Protein AF-A0A3M0Y2C7-F1 (afdb_monomer)

Nearest PDB structures (foldseek):
  8sxq-assembly2_B  TM=8.732E-01  e=2.984E-01  Legionella pneumophila
  6ur7-assembly1_B  TM=5.551E-01  e=2.374E-01  Oxalobacter formigenes
  7mqz-assembly1_A  TM=6.707E-01  e=1.050E+00  Homo sapiens
  5b26-assembly1_B  TM=4.901E-01  e=1.660E+00  Mus musculus

Structure (mmCIF, N/CA/C/O backbone):
data_AF-A0A3M0Y2C7-F1
#
_entry.id   AF-A0A3M0Y2C7-F1
#
loop_
_atom_site.group_PDB
_atom_site.id
_atom_site.ty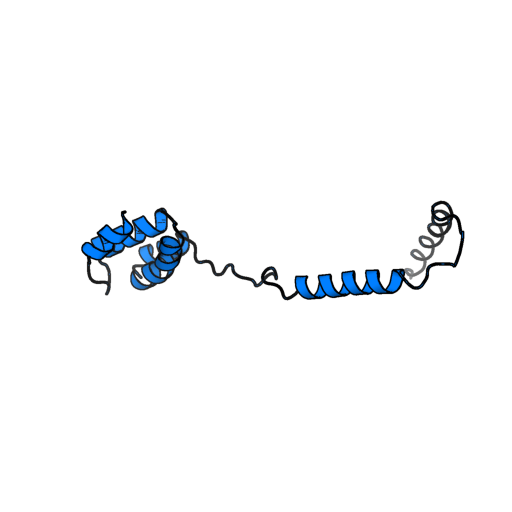pe_symbol
_atom_site.label_atom_id
_atom_site.label_alt_id
_atom_site.label_comp_id
_atom_site.label_asym_id
_atom_site.label_entity_id
_atom_site.label_seq_id
_atom_site.pdbx_PDB_ins_code
_atom_site.Cartn_x
_atom_site.Cartn_y
_atom_site.Cartn_z
_atom_site.occupancy
_atom_site.B_iso_or_equiv
_atom_site.auth_seq_id
_atom_site.auth_comp_id
_atom_site.auth_asym_id
_atom_site.auth_atom_id
_atom_site.pdbx_PDB_model_num
ATOM 1 N N . MET A 1 1 ? 40.336 -23.062 54.984 1.00 43.22 1 MET A N 1
ATOM 2 C CA . MET A 1 1 ? 39.814 -22.195 53.908 1.00 43.22 1 MET A CA 1
ATOM 3 C C . MET A 1 1 ? 38.294 -22.396 53.829 1.00 43.22 1 MET A C 1
ATOM 5 O O . MET A 1 1 ? 37.863 -23.411 53.316 1.00 43.22 1 MET A O 1
ATOM 9 N N . THR A 1 2 ? 37.470 -21.750 54.664 1.00 53.34 2 THR A N 1
ATOM 10 C CA . THR A 1 2 ? 36.881 -20.394 54.513 1.00 53.34 2 THR A CA 1
ATOM 11 C C . THR A 1 2 ? 35.978 -20.230 53.284 1.00 53.34 2 THR A C 1
ATOM 13 O O . THR A 1 2 ? 36.500 -19.807 52.266 1.00 53.34 2 THR A O 1
ATOM 16 N N . LEU A 1 3 ? 34.656 -20.489 53.399 1.00 51.19 3 LEU A N 1
ATOM 17 C CA . LEU A 1 3 ? 33.583 -19.551 52.971 1.00 51.19 3 LEU A CA 1
ATOM 18 C C . LEU A 1 3 ? 32.120 -20.055 53.185 1.00 51.19 3 LEU A C 1
ATOM 20 O O . LEU A 1 3 ? 31.335 -20.039 52.249 1.00 51.19 3 LEU A O 1
ATOM 24 N N . HIS A 1 4 ? 31.680 -20.508 54.370 1.00 55.53 4 HIS A N 1
ATOM 25 C CA . HIS A 1 4 ? 30.263 -20.948 54.538 1.00 55.53 4 HIS A CA 1
ATOM 26 C C . HIS A 1 4 ? 29.527 -20.417 55.780 1.00 55.53 4 HIS A C 1
ATOM 28 O O . HIS A 1 4 ? 28.487 -20.937 56.166 1.00 55.53 4 HIS A O 1
ATOM 34 N N . ARG A 1 5 ? 30.034 -19.365 56.436 1.00 56.03 5 ARG A N 1
ATOM 35 C CA . ARG A 1 5 ? 29.503 -18.910 57.740 1.00 56.03 5 ARG A CA 1
ATOM 36 C C . ARG A 1 5 ? 28.993 -17.466 57.801 1.00 56.03 5 ARG A C 1
ATOM 38 O O . ARG A 1 5 ? 28.976 -16.885 58.878 1.00 56.03 5 ARG A O 1
ATOM 45 N N . ARG A 1 6 ? 28.568 -16.860 56.684 1.00 55.91 6 ARG A N 1
ATOM 46 C CA . ARG A 1 6 ? 28.144 -15.439 56.687 1.00 55.91 6 ARG A CA 1
ATOM 47 C C . ARG A 1 6 ? 26.727 -15.116 56.202 1.00 55.91 6 ARG A C 1
ATOM 49 O O . ARG A 1 6 ? 26.340 -13.964 56.307 1.00 55.91 6 ARG A O 1
ATOM 56 N N . ILE A 1 7 ? 25.920 -16.084 55.763 1.00 51.84 7 ILE A N 1
ATOM 57 C CA . ILE A 1 7 ? 24.571 -15.788 55.222 1.00 51.84 7 ILE A CA 1
ATOM 58 C C . ILE A 1 7 ? 23.438 -16.092 56.228 1.00 51.84 7 ILE A C 1
ATOM 60 O O . ILE A 1 7 ? 22.328 -15.593 56.095 1.00 51.84 7 ILE A O 1
ATOM 64 N N . PHE A 1 8 ? 23.714 -16.828 57.309 1.00 51.66 8 PHE A N 1
ATOM 65 C CA . PHE A 1 8 ? 22.666 -17.382 58.181 1.00 51.66 8 PHE A CA 1
ATOM 66 C C . PHE A 1 8 ? 22.124 -16.440 59.280 1.00 51.66 8 PHE A C 1
ATOM 68 O O . PHE A 1 8 ? 21.289 -16.852 60.079 1.00 51.66 8 PHE A O 1
ATOM 75 N N . LEU A 1 9 ? 22.571 -15.181 59.356 1.00 51.78 9 LEU A N 1
ATOM 76 C CA . LEU A 1 9 ? 22.142 -14.245 60.412 1.00 51.78 9 LEU A CA 1
ATOM 77 C C . LEU A 1 9 ? 21.148 -13.172 59.943 1.00 51.78 9 LEU A C 1
ATOM 79 O O . LEU A 1 9 ? 20.642 -12.425 60.775 1.00 51.78 9 LEU A O 1
ATOM 83 N N . PHE A 1 10 ? 20.815 -13.104 58.650 1.00 47.78 10 PHE A N 1
ATOM 84 C CA . PHE A 1 10 ? 19.935 -12.045 58.138 1.00 47.78 10 PHE A CA 1
ATOM 85 C C . PHE A 1 10 ? 18.431 -12.372 58.230 1.00 47.78 10 PHE A C 1
ATOM 87 O O . PHE A 1 10 ? 17.600 -11.473 58.290 1.00 47.78 10 PHE A O 1
ATOM 94 N N . THR A 1 11 ? 18.045 -13.646 58.326 1.00 53.12 11 THR A N 1
ATOM 95 C CA . THR A 1 11 ? 16.626 -14.052 58.223 1.00 53.12 11 THR A CA 1
ATOM 96 C C . THR A 1 11 ? 15.859 -14.030 59.552 1.00 53.12 11 THR A C 1
ATOM 98 O O . THR A 1 11 ? 14.682 -14.376 59.583 1.00 53.12 11 THR A O 1
ATOM 101 N N . ARG A 1 12 ? 16.482 -13.646 60.677 1.00 52.09 12 ARG A N 1
ATOM 102 C CA . ARG A 1 12 ? 15.848 -13.764 62.009 1.00 52.09 12 ARG A CA 1
ATOM 103 C C . ARG A 1 12 ? 15.231 -12.481 62.573 1.00 52.09 12 ARG A C 1
ATOM 105 O O . ARG A 1 12 ? 14.546 -12.566 63.586 1.00 52.09 12 ARG A O 1
ATOM 112 N N . SER A 1 13 ? 15.410 -11.327 61.924 1.00 50.16 13 SER A N 1
ATOM 113 C CA . SER A 1 13 ?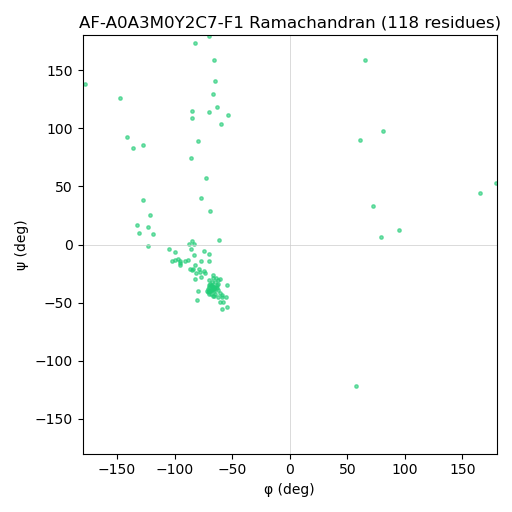 14.809 -10.059 62.386 1.00 50.16 13 SER A CA 1
ATOM 114 C C . SER A 1 13 ? 13.475 -9.706 61.725 1.00 50.16 13 SER A C 1
ATOM 116 O O . SER A 1 13 ? 12.754 -8.859 62.241 1.00 50.16 13 SER A O 1
ATOM 118 N N . PHE A 1 14 ? 13.095 -10.353 60.618 1.00 48.75 14 PHE A N 1
ATOM 119 C CA . PHE A 1 14 ? 11.893 -9.953 59.871 1.00 48.75 14 PHE A CA 1
ATOM 120 C C . PHE A 1 14 ? 10.574 -10.446 60.503 1.00 48.75 14 PHE A C 1
ATOM 122 O O . PHE A 1 14 ? 9.522 -9.847 60.291 1.00 48.75 14 PHE A O 1
ATOM 129 N N . SER A 1 15 ? 10.616 -11.486 61.346 1.00 53.03 15 SER A N 1
ATOM 130 C CA . SER A 1 15 ? 9.410 -12.061 61.970 1.00 53.03 15 SER A CA 1
ATOM 131 C C . SER A 1 15 ? 8.746 -11.181 63.033 1.00 53.03 15 SER A C 1
ATOM 133 O O . SER A 1 15 ? 7.604 -11.449 63.395 1.00 53.03 15 SER A O 1
ATOM 135 N N . PHE A 1 16 ? 9.406 -10.135 63.539 1.00 51.34 16 PHE A N 1
ATOM 136 C CA . PHE A 1 16 ? 8.831 -9.305 64.606 1.00 51.34 16 PHE A CA 1
ATOM 137 C C . PHE A 1 16 ? 7.901 -8.192 64.105 1.00 51.34 16 PHE A C 1
ATOM 139 O O . PHE A 1 16 ? 7.037 -7.749 64.857 1.00 51.34 16 PHE A O 1
ATOM 146 N N . PHE A 1 17 ? 8.005 -7.766 62.843 1.00 49.50 17 PHE A N 1
ATOM 147 C CA . PHE A 1 17 ? 7.189 -6.654 62.333 1.00 49.50 17 PHE A CA 1
ATOM 148 C C . PHE A 1 17 ? 5.788 -7.094 61.868 1.00 49.50 17 PHE A C 1
ATOM 150 O O . PHE A 1 17 ? 4.852 -6.300 61.826 1.00 49.50 17 PHE A O 1
ATOM 157 N N . PHE A 1 18 ? 5.612 -8.382 61.562 1.00 48.91 18 PHE A N 1
ATOM 158 C CA . PHE A 1 18 ? 4.382 -8.906 60.957 1.00 48.91 18 PHE A CA 1
ATOM 159 C C . PHE A 1 18 ? 3.214 -9.077 61.951 1.00 48.91 18 PHE A C 1
ATOM 161 O O . PHE A 1 18 ? 2.064 -9.224 61.541 1.00 48.91 18 PHE A O 1
ATOM 168 N N . ALA A 1 19 ? 3.482 -9.019 63.259 1.00 54.12 19 ALA A N 1
ATOM 169 C CA . ALA A 1 19 ? 2.483 -9.221 64.311 1.00 54.12 19 ALA A CA 1
ATOM 170 C C . ALA A 1 19 ? 1.642 -7.969 64.649 1.00 54.12 19 ALA A C 1
ATOM 172 O O . ALA A 1 19 ? 0.661 -8.083 65.379 1.00 54.12 19 ALA A O 1
ATOM 173 N N . ALA A 1 20 ? 1.990 -6.785 64.129 1.00 55.06 20 ALA A N 1
ATOM 174 C CA . ALA A 1 20 ? 1.327 -5.522 64.485 1.00 55.06 20 ALA A CA 1
ATOM 175 C C . ALA A 1 20 ? 0.206 -5.088 63.519 1.00 55.06 20 ALA A C 1
ATOM 177 O O . ALA A 1 20 ? -0.605 -4.237 63.877 1.00 55.06 20 ALA A O 1
ATOM 178 N N . LEU A 1 21 ? 0.132 -5.662 62.310 1.00 55.75 21 LEU A N 1
ATOM 179 C CA . LEU A 1 21 ? -0.828 -5.234 61.278 1.00 55.75 21 LEU A CA 1
ATOM 180 C C . LEU A 1 21 ? -2.105 -6.090 61.222 1.00 55.75 21 LEU A C 1
ATOM 182 O O . LEU A 1 21 ? -3.086 -5.703 60.594 1.00 55.75 21 LEU A O 1
ATOM 186 N N . PHE A 1 22 ? -2.125 -7.241 61.896 1.00 56.38 22 PHE A N 1
ATOM 187 C CA . PHE A 1 22 ? -3.247 -8.178 61.833 1.00 56.38 22 PHE A CA 1
ATOM 188 C C . PHE A 1 22 ? -3.735 -8.548 63.237 1.00 56.38 22 PHE A C 1
ATOM 190 O O . PHE A 1 22 ? -3.323 -9.573 63.783 1.00 56.38 22 PHE A O 1
ATOM 197 N N . PRO A 1 23 ? -4.627 -7.742 63.845 1.00 45.12 23 PRO A N 1
ATOM 198 C CA . PRO A 1 23 ? -5.287 -8.142 65.075 1.00 45.12 23 PRO A CA 1
ATOM 199 C C . PRO A 1 23 ? -6.143 -9.381 64.794 1.00 45.12 23 PRO A C 1
ATOM 201 O O . PRO A 1 23 ? -7.081 -9.368 63.996 1.00 45.12 23 PRO A O 1
ATOM 204 N N . SER A 1 24 ? -5.807 -10.475 65.468 1.00 66.31 24 SER A N 1
ATOM 205 C CA . SER A 1 24 ? -6.560 -11.720 65.453 1.00 66.31 24 SER A CA 1
ATOM 206 C C . SER A 1 24 ? -7.982 -11.486 65.967 1.00 66.31 24 SER A C 1
ATOM 208 O O . SER A 1 24 ? -8.160 -11.412 67.181 1.00 66.31 24 SER A O 1
ATOM 210 N N . ARG A 1 25 ? -9.011 -11.429 65.107 1.00 48.91 25 ARG A N 1
ATOM 211 C CA . ARG A 1 25 ? -10.393 -11.726 65.532 1.00 48.91 25 ARG A CA 1
ATOM 212 C C . ARG A 1 25 ? -11.259 -12.377 64.449 1.00 48.91 25 ARG A C 1
ATOM 214 O O . ARG A 1 25 ? -11.523 -11.827 63.388 1.00 48.91 25 ARG A O 1
ATOM 221 N N . SER A 1 26 ? -11.814 -13.512 64.875 1.00 48.56 26 SER A N 1
ATOM 222 C CA . SER A 1 26 ? -13.054 -14.176 64.458 1.00 48.5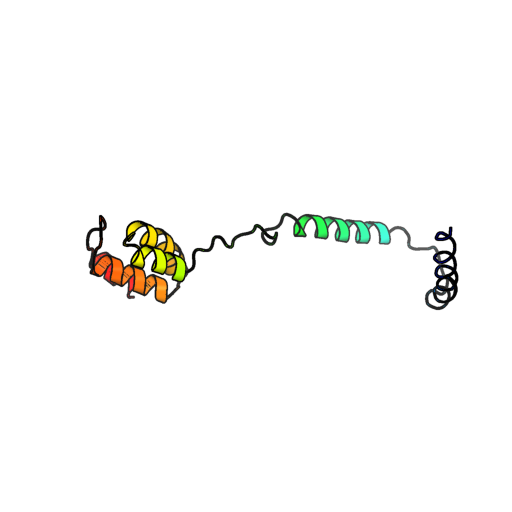6 26 SER A CA 1
ATOM 223 C C . SER A 1 26 ? -13.055 -15.037 63.184 1.00 48.56 26 SER A C 1
ATOM 225 O O . SER A 1 26 ? -13.266 -14.603 62.058 1.00 48.56 26 SER A O 1
ATOM 227 N N . ALA A 1 27 ? -12.921 -16.339 63.439 1.00 53.22 27 ALA A N 1
ATOM 228 C CA . ALA A 1 27 ? -13.073 -17.471 62.536 1.00 53.22 27 ALA A CA 1
ATOM 229 C C . ALA A 1 27 ? -14.542 -17.769 62.154 1.00 53.22 27 ALA A C 1
ATOM 231 O O . ALA A 1 27 ? -15.040 -18.869 62.379 1.00 53.22 27 ALA A O 1
ATOM 232 N N . ARG A 1 28 ? -15.266 -16.805 61.576 1.00 55.56 28 ARG A N 1
ATOM 233 C CA . ARG A 1 28 ? -16.609 -17.041 61.009 1.00 55.56 28 ARG A CA 1
ATOM 234 C C . ARG A 1 28 ? -16.737 -16.348 59.656 1.00 55.56 28 ARG A C 1
ATOM 236 O O . ARG A 1 28 ? -17.224 -15.233 59.563 1.00 55.56 28 ARG A O 1
ATOM 243 N N . GLY A 1 29 ? -16.245 -17.005 58.609 1.00 51.66 29 GLY A N 1
ATOM 244 C CA . GLY A 1 29 ? -16.326 -16.485 57.240 1.00 51.66 29 GLY A CA 1
ATOM 245 C C . GLY A 1 29 ? -15.398 -17.201 56.264 1.00 51.66 29 GLY A C 1
ATOM 246 O O . GLY A 1 29 ? -14.674 -16.553 55.515 1.00 51.66 29 GLY A O 1
ATOM 247 N N . PHE A 1 30 ? -15.346 -18.535 56.315 1.00 52.44 30 PHE A N 1
ATOM 248 C CA . PHE A 1 30 ? -14.445 -19.327 55.467 1.00 52.44 30 PHE A CA 1
ATOM 249 C C . PHE A 1 30 ? -15.047 -19.713 54.104 1.00 52.44 30 PHE A C 1
ATOM 251 O O . PHE A 1 30 ? -14.306 -20.086 53.203 1.00 52.44 30 PHE A O 1
ATOM 258 N N . ALA A 1 31 ? -16.361 -19.567 53.902 1.00 51.66 31 ALA A N 1
ATOM 259 C CA . ALA A 1 31 ? -17.016 -20.013 52.667 1.00 51.66 31 ALA A CA 1
ATOM 260 C C . ALA A 1 31 ? -16.899 -19.025 51.486 1.00 51.66 31 ALA A C 1
ATOM 262 O O . ALA A 1 31 ? -16.952 -19.439 50.335 1.00 51.66 31 ALA A O 1
ATOM 263 N N . LEU A 1 32 ? -16.696 -17.726 51.741 1.00 51.41 32 LEU A N 1
ATOM 264 C CA . LEU A 1 32 ? -16.651 -16.694 50.687 1.00 51.41 32 LEU A CA 1
ATOM 265 C C . LEU A 1 32 ? -15.241 -16.432 50.127 1.00 51.41 32 LEU A C 1
ATOM 267 O O . LEU A 1 32 ? -15.100 -15.825 49.071 1.00 51.41 32 LEU A O 1
ATOM 271 N N . ARG A 1 33 ? -14.182 -16.900 50.801 1.00 53.31 33 ARG A N 1
ATOM 272 C CA . ARG A 1 33 ? -12.785 -16.625 50.409 1.00 53.31 33 ARG A CA 1
ATOM 273 C C . ARG A 1 33 ? -12.258 -17.548 49.305 1.00 53.31 33 ARG A C 1
ATOM 275 O O . ARG A 1 33 ? -11.424 -17.120 48.515 1.00 53.31 33 ARG A O 1
ATOM 282 N N . GLY A 1 34 ? -12.760 -18.782 49.219 1.00 49.66 34 GLY A N 1
ATOM 283 C CA . GLY A 1 34 ? -12.334 -19.747 48.196 1.00 49.66 34 GLY A CA 1
ATOM 284 C C . GLY A 1 34 ? -12.806 -19.381 46.786 1.00 49.66 34 GLY A C 1
ATOM 285 O O . GLY A 1 34 ? -12.057 -19.531 45.826 1.00 49.66 34 GLY A O 1
ATOM 286 N N . VAL A 1 35 ? -14.015 -18.824 46.670 1.00 54.72 35 VAL A N 1
ATOM 287 C CA . VAL A 1 35 ? -14.600 -18.423 45.380 1.00 54.72 35 VAL A CA 1
ATOM 288 C C . VAL A 1 35 ? -13.836 -17.240 44.776 1.00 54.72 35 VAL A C 1
ATOM 290 O O . VAL A 1 35 ? -13.498 -17.269 43.598 1.00 54.72 35 VAL A O 1
ATOM 293 N N . PHE A 1 36 ? -13.466 -16.243 45.589 1.00 51.16 36 PHE A N 1
ATOM 294 C CA . PHE A 1 36 ? -12.672 -15.097 45.128 1.00 51.16 36 PHE A CA 1
ATOM 295 C C . PHE A 1 36 ? -11.251 -15.485 44.685 1.00 51.16 36 PHE A C 1
ATOM 297 O O . PHE A 1 36 ? -10.757 -14.943 43.700 1.00 51.16 36 PHE A O 1
ATOM 304 N N . ALA A 1 37 ? -10.607 -16.449 45.351 1.00 55.59 37 ALA A N 1
ATOM 305 C CA . ALA A 1 37 ? -9.289 -16.942 44.941 1.00 55.59 37 ALA A CA 1
ATOM 306 C C . ALA A 1 37 ? -9.333 -17.704 43.598 1.00 55.59 37 ALA A C 1
ATOM 308 O O . ALA A 1 37 ? -8.423 -17.566 42.781 1.00 55.59 37 ALA A O 1
ATOM 309 N N . LEU A 1 38 ? -10.412 -18.453 43.339 1.00 53.97 38 LEU A N 1
ATOM 310 C CA . LEU A 1 38 ? -10.626 -19.174 42.077 1.00 53.97 38 LEU A CA 1
ATOM 311 C C . LEU A 1 38 ? -10.929 -18.241 40.894 1.00 53.97 38 LEU A C 1
ATOM 313 O O . LEU A 1 38 ? -10.418 -18.468 39.799 1.00 53.97 38 LEU A O 1
ATOM 317 N N . VAL A 1 39 ? -11.697 -17.167 41.109 1.00 54.75 39 VAL A N 1
ATOM 318 C CA . VAL A 1 39 ? -11.991 -16.171 40.058 1.00 54.75 39 VAL A CA 1
ATOM 319 C C . VAL A 1 39 ? -10.726 -15.410 39.640 1.00 54.75 39 VAL A C 1
ATOM 321 O O . VAL A 1 39 ? -1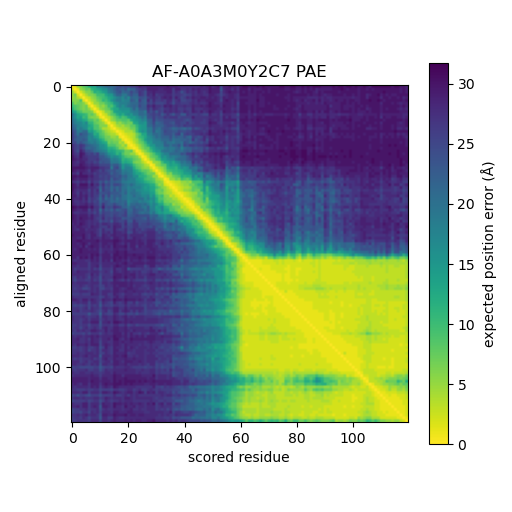0.512 -15.181 38.451 1.00 54.75 39 VAL A O 1
ATOM 324 N N . ILE A 1 40 ? -9.840 -15.085 40.589 1.00 57.50 40 ILE A N 1
ATOM 325 C CA . ILE A 1 40 ? -8.560 -14.422 40.288 1.00 57.50 40 ILE A CA 1
ATOM 326 C C . ILE A 1 40 ? -7.611 -15.374 39.538 1.00 57.50 40 ILE A C 1
ATOM 328 O O . ILE A 1 40 ? -6.978 -14.961 38.571 1.00 57.50 40 ILE A O 1
ATOM 332 N N . ALA A 1 41 ? -7.552 -16.658 39.909 1.00 53.16 41 ALA A N 1
ATOM 333 C CA . ALA A 1 41 ? -6.718 -17.641 39.209 1.00 53.16 41 ALA A CA 1
ATOM 334 C C . ALA A 1 41 ? -7.188 -17.912 37.763 1.00 53.16 41 ALA A C 1
ATOM 336 O O . ALA A 1 41 ? -6.359 -18.045 36.861 1.00 53.16 41 ALA A O 1
ATOM 337 N N . ALA A 1 42 ? -8.503 -17.934 37.514 1.00 52.22 42 ALA A N 1
ATOM 338 C CA . ALA A 1 42 ? -9.060 -18.104 36.169 1.00 52.22 42 ALA A CA 1
ATOM 339 C C . ALA A 1 42 ? -8.839 -16.871 35.269 1.00 52.22 42 ALA A C 1
ATOM 341 O O . ALA A 1 42 ? -8.570 -17.023 34.078 1.00 52.22 42 ALA A O 1
ATOM 342 N N . ALA A 1 43 ? -8.872 -15.655 35.830 1.00 52.81 43 ALA A N 1
ATOM 343 C CA . ALA A 1 43 ? -8.584 -14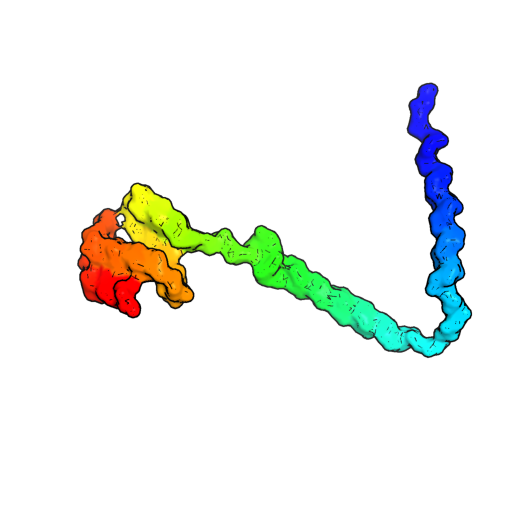.424 35.088 1.00 52.81 43 ALA A CA 1
ATOM 344 C C . ALA A 1 43 ? -7.115 -14.332 34.619 1.00 52.81 43 ALA A C 1
ATOM 346 O O . ALA A 1 43 ? -6.838 -13.754 33.569 1.00 52.81 43 ALA A O 1
ATOM 347 N N . PHE A 1 44 ? -6.175 -14.950 35.342 1.00 50.56 44 PHE A N 1
ATOM 348 C CA . PHE A 1 44 ? -4.758 -14.970 34.959 1.00 50.56 44 PHE A CA 1
ATOM 349 C C . PHE A 1 44 ? -4.430 -15.964 33.830 1.00 50.56 44 PHE A C 1
ATOM 351 O O . PHE A 1 44 ? -3.515 -15.707 33.048 1.00 50.56 44 PHE A O 1
ATOM 358 N N . LEU A 1 45 ? -5.189 -17.056 33.675 1.00 51.19 45 LEU A N 1
ATOM 359 C CA . LEU A 1 45 ? -4.983 -18.022 32.581 1.00 51.19 45 LEU A CA 1
ATOM 360 C C . LEU A 1 45 ? -5.463 -17.510 31.213 1.00 51.19 45 LEU A C 1
ATOM 362 O O . LEU A 1 45 ? -4.943 -17.939 30.186 1.00 51.19 45 LEU A O 1
ATOM 366 N N . VAL A 1 46 ? -6.387 -16.547 31.184 1.00 53.44 46 VAL A N 1
ATOM 367 C CA . VAL A 1 46 ? -6.810 -15.875 29.941 1.00 53.44 46 VAL A CA 1
ATOM 368 C C . VAL A 1 46 ? -5.787 -14.818 29.492 1.00 53.44 46 VAL A C 1
ATOM 370 O O . VAL A 1 46 ? -5.674 -14.528 28.304 1.00 53.44 46 VAL A O 1
ATOM 373 N N . ALA A 1 47 ? -4.976 -14.283 30.410 1.00 53.38 47 ALA A N 1
ATOM 374 C CA . ALA A 1 47 ? -4.021 -13.213 30.114 1.00 53.38 47 ALA A CA 1
ATOM 375 C C . ALA A 1 47 ? -2.686 -13.690 29.503 1.00 53.38 47 ALA A C 1
ATOM 377 O O . ALA A 1 47 ? -1.982 -12.881 28.906 1.00 53.38 47 ALA A O 1
ATOM 378 N N . PHE A 1 48 ? -2.330 -14.978 29.607 1.00 52.09 48 PHE A N 1
ATOM 379 C CA . PHE A 1 48 ? -1.052 -15.503 29.084 1.00 52.09 48 PHE A CA 1
ATOM 380 C C . PHE A 1 48 ? -1.172 -16.215 27.720 1.00 52.09 48 PHE A C 1
ATOM 382 O O . PHE A 1 48 ? -0.170 -16.434 27.047 1.00 52.09 48 PHE A O 1
ATOM 389 N N . ALA A 1 49 ? -2.397 -16.530 27.284 1.00 52.94 49 ALA A N 1
ATOM 390 C CA . ALA A 1 49 ? -2.704 -17.091 25.960 1.00 52.94 49 ALA A CA 1
ATOM 391 C C . ALA A 1 49 ? -3.713 -16.230 25.170 1.00 52.94 49 ALA A C 1
ATOM 393 O O . ALA A 1 49 ? -4.307 -16.686 24.195 1.00 52.94 49 ALA A O 1
ATOM 394 N N . GLY A 1 50 ? -3.934 -14.988 25.612 1.00 53.75 50 GLY A N 1
ATOM 395 C CA . GLY A 1 50 ? -4.701 -13.985 24.881 1.00 53.75 50 GLY A CA 1
ATOM 396 C C . GLY A 1 50 ? -3.860 -13.279 23.804 1.00 53.75 50 GLY A C 1
ATOM 397 O O . GLY A 1 50 ? -2.641 -13.455 23.757 1.00 53.75 50 GLY A O 1
ATOM 398 N N . PRO A 1 51 ? -4.478 -12.428 22.964 1.00 56.97 51 PRO A N 1
ATOM 399 C CA . PRO A 1 51 ? -3.858 -11.706 21.840 1.00 56.97 51 PRO A CA 1
ATOM 400 C C . PRO A 1 51 ? -2.866 -10.601 22.268 1.00 56.97 51 PRO A C 1
ATOM 402 O O . PRO A 1 51 ? -2.699 -9.617 21.558 1.00 56.97 51 PRO A O 1
ATOM 405 N N . PHE A 1 52 ? -2.223 -10.762 23.427 1.00 59.00 52 PHE A N 1
ATOM 406 C CA . PHE A 1 52 ? -1.259 -9.841 24.032 1.00 59.00 52 PHE A CA 1
ATOM 407 C C . PHE A 1 52 ? 0.035 -10.542 24.494 1.00 59.00 52 PHE A C 1
ATOM 409 O O . PHE A 1 52 ? 0.841 -9.943 25.205 1.00 59.00 52 PHE A O 1
ATOM 416 N N . GLY A 1 53 ? 0.251 -11.815 24.136 1.00 55.22 53 GLY A N 1
ATOM 417 C CA . GLY A 1 53 ? 1.544 -12.472 24.353 1.00 55.22 53 GLY A CA 1
ATOM 418 C C . GLY A 1 53 ? 2.652 -11.829 23.496 1.00 55.22 53 GLY A C 1
ATOM 419 O O . GLY A 1 53 ? 2.348 -11.254 22.459 1.00 55.22 53 GLY A O 1
ATOM 420 N N . PRO A 1 54 ? 3.953 -11.967 23.817 1.00 52.03 54 PRO A N 1
ATOM 421 C CA . PRO A 1 54 ? 5.055 -11.377 23.032 1.00 52.03 54 PRO A CA 1
ATOM 422 C C . PRO A 1 54 ? 5.175 -11.871 21.571 1.00 52.03 54 PRO A C 1
ATOM 424 O O . PRO A 1 54 ? 6.110 -11.500 20.871 1.00 52.03 54 PRO A O 1
ATOM 427 N N . GLY A 1 55 ? 4.250 -12.720 21.114 1.00 53.91 55 GLY A N 1
ATOM 428 C CA . GLY A 1 55 ? 4.093 -13.171 19.731 1.00 53.91 55 GLY A CA 1
ATOM 429 C C . GLY A 1 55 ? 2.745 -12.800 19.100 1.00 53.91 55 GLY A C 1
ATOM 430 O O . GLY A 1 55 ? 2.434 -13.283 18.013 1.00 53.91 55 GLY A O 1
ATOM 431 N N . SER A 1 56 ? 1.918 -11.976 19.750 1.00 54.88 56 SER A N 1
ATOM 432 C CA . SER A 1 56 ? 0.666 -11.505 19.166 1.00 54.88 56 SER A CA 1
ATOM 433 C C . SER A 1 56 ? 0.907 -10.269 18.292 1.00 54.88 56 SER A C 1
ATOM 435 O O . SER A 1 56 ? 1.120 -9.169 18.790 1.00 54.88 56 SER A O 1
ATOM 437 N N . LEU A 1 57 ? 0.783 -10.469 16.979 1.00 49.72 57 LEU A N 1
ATOM 438 C CA . LEU A 1 57 ? 0.162 -9.504 16.060 1.00 49.72 57 LEU A CA 1
ATOM 439 C C . LEU A 1 57 ? 0.920 -8.206 15.717 1.00 49.72 57 LEU A C 1
ATOM 441 O O . LEU A 1 57 ? 0.276 -7.209 15.400 1.00 49.72 57 LEU A O 1
ATOM 445 N N . TRP A 1 58 ? 2.254 -8.228 15.647 1.00 46.12 58 TRP A N 1
ATOM 446 C CA . TRP A 1 58 ? 3.026 -7.157 14.985 1.00 46.12 58 TRP A CA 1
ATOM 447 C C . TRP A 1 58 ? 4.013 -7.686 13.939 1.00 46.12 58 TRP A C 1
ATOM 449 O O . TRP A 1 58 ? 5.073 -7.119 13.729 1.00 46.12 58 TRP A O 1
ATOM 459 N N . ALA A 1 59 ? 3.615 -8.713 13.182 1.00 46.75 59 ALA A N 1
ATOM 460 C CA . ALA A 1 59 ? 3.957 -8.733 11.755 1.00 46.75 59 ALA A CA 1
ATOM 461 C C . ALA A 1 59 ? 3.026 -7.763 10.993 1.00 46.75 59 ALA A C 1
ATOM 463 O O . ALA A 1 59 ? 2.496 -8.086 9.932 1.00 46.75 59 ALA A O 1
ATOM 464 N N . GLN A 1 60 ? 2.742 -6.601 11.590 1.00 55.97 60 GLN A N 1
ATOM 465 C CA . GLN A 1 60 ? 2.051 -5.516 10.920 1.00 55.97 60 GLN A CA 1
ATOM 466 C C . GLN A 1 60 ? 3.124 -4.839 10.097 1.00 55.97 60 GLN A C 1
ATOM 468 O O . GLN A 1 60 ? 3.831 -3.973 10.597 1.00 55.97 60 GLN A O 1
ATOM 473 N N . GLY A 1 61 ? 3.288 -5.335 8.872 1.00 62.06 61 GLY A N 1
ATOM 474 C CA . GLY A 1 61 ? 4.064 -4.624 7.881 1.00 62.06 61 GLY A CA 1
ATOM 475 C C . GLY A 1 61 ? 3.487 -3.215 7.789 1.00 62.06 61 GLY A C 1
ATOM 476 O O . GLY A 1 61 ? 2.321 -3.078 7.413 1.00 62.06 61 GLY A O 1
ATOM 477 N N . GLY A 1 62 ? 4.236 -2.214 8.237 1.00 82.31 62 GLY A N 1
ATOM 478 C CA . GLY A 1 62 ? 3.800 -0.825 8.250 1.00 82.31 62 GLY A CA 1
ATOM 479 C C . GLY A 1 62 ? 3.725 -0.263 6.834 1.00 82.31 62 GLY A C 1
ATOM 480 O O . GLY A 1 62 ? 4.066 -0.928 5.848 1.00 82.31 62 GLY A O 1
ATOM 481 N N . TYR A 1 63 ? 3.326 1.004 6.717 1.00 87.69 63 TYR A N 1
ATOM 482 C CA . TYR A 1 63 ? 3.501 1.721 5.454 1.00 87.69 63 TYR A CA 1
ATOM 483 C C . TYR A 1 63 ? 4.971 1.665 5.001 1.00 87.69 63 TYR A C 1
ATOM 485 O O . TYR A 1 63 ? 5.225 1.513 3.802 1.00 87.69 63 TYR A O 1
ATOM 493 N N . GLU A 1 64 ? 5.924 1.688 5.945 1.00 90.31 64 GLU A N 1
ATOM 494 C CA . GLU A 1 64 ? 7.354 1.586 5.645 1.00 90.31 64 GLU A CA 1
ATOM 495 C C . GLU A 1 64 ? 7.743 0.253 4.994 1.00 90.31 64 GLU A C 1
ATOM 497 O O . GLU A 1 64 ? 8.555 0.253 4.074 1.00 90.31 64 GLU A O 1
ATOM 502 N N . ASP A 1 65 ? 7.144 -0.873 5.386 1.00 91.31 65 ASP A N 1
ATOM 503 C CA . ASP A 1 65 ? 7.470 -2.177 4.790 1.00 91.31 65 ASP A CA 1
ATOM 504 C C . ASP A 1 65 ? 7.004 -2.272 3.332 1.00 91.31 65 ASP A C 1
ATOM 506 O O . ASP A 1 65 ? 7.680 -2.854 2.479 1.00 91.31 65 ASP A O 1
ATOM 510 N N . GLY A 1 66 ? 5.855 -1.667 3.020 1.00 91.81 66 GLY A N 1
ATOM 511 C CA . GLY A 1 66 ? 5.406 -1.539 1.636 1.00 91.81 66 GLY A CA 1
ATOM 512 C C . GLY A 1 66 ? 6.280 -0.567 0.839 1.00 91.81 66 GLY A C 1
ATOM 513 O O . GLY A 1 66 ? 6.548 -0.818 -0.335 1.00 91.81 66 GLY A O 1
ATOM 514 N N . MET A 1 67 ? 6.787 0.490 1.484 1.00 91.81 67 MET A N 1
ATOM 515 C CA . MET A 1 67 ? 7.717 1.444 0.876 1.00 91.81 67 MET A CA 1
ATOM 516 C C . MET A 1 67 ? 9.057 0.783 0.546 1.00 91.81 67 MET A C 1
ATOM 518 O O . MET A 1 67 ? 9.540 0.927 -0.572 1.00 91.81 67 MET A O 1
ATOM 522 N N . ALA A 1 68 ? 9.600 -0.021 1.459 1.00 93.56 68 ALA A N 1
ATOM 523 C CA . ALA A 1 68 ? 10.817 -0.788 1.223 1.00 93.56 68 ALA A CA 1
ATOM 524 C C . ALA A 1 68 ? 10.658 -1.746 0.030 1.00 93.56 68 ALA A C 1
ATOM 526 O O . ALA A 1 68 ? 11.527 -1.807 -0.834 1.00 93.56 68 ALA A O 1
ATOM 527 N N . ALA A 1 69 ? 9.520 -2.443 -0.076 1.00 91.19 69 ALA A N 1
ATOM 528 C CA . ALA A 1 69 ? 9.235 -3.297 -1.231 1.00 91.19 69 ALA A CA 1
ATOM 529 C C . ALA A 1 69 ? 9.106 -2.502 -2.545 1.00 91.19 69 ALA A C 1
ATOM 531 O O . ALA A 1 69 ? 9.545 -2.967 -3.594 1.00 91.19 69 ALA A O 1
ATOM 532 N N . TYR A 1 70 ? 8.528 -1.298 -2.500 1.00 90.31 70 TYR A N 1
ATOM 533 C CA . TYR A 1 70 ? 8.447 -0.415 -3.665 1.00 90.31 70 TYR A CA 1
ATOM 534 C C . TYR A 1 70 ? 9.830 0.073 -4.118 1.00 90.31 70 TYR A C 1
ATOM 536 O O . TYR A 1 70 ? 10.088 0.140 -5.319 1.00 90.31 70 TYR A O 1
ATOM 544 N N . GLU A 1 71 ? 10.716 0.402 -3.176 1.00 90.25 71 GLU A N 1
ATOM 545 C CA . GLU A 1 71 ? 12.099 0.805 -3.465 1.00 90.25 71 GLU A CA 1
ATOM 546 C C . GLU A 1 71 ? 12.935 -0.345 -4.034 1.00 90.25 71 GLU A C 1
ATOM 548 O O . GLU A 1 71 ? 13.743 -0.121 -4.933 1.00 90.25 71 GLU A O 1
ATOM 553 N N . ASP A 1 72 ? 12.682 -1.573 -3.579 1.00 91.56 72 ASP A N 1
ATOM 554 C CA . ASP A 1 72 ? 13.282 -2.798 -4.123 1.00 91.56 72 ASP A CA 1
ATOM 555 C C . ASP A 1 72 ? 12.761 -3.140 -5.538 1.00 91.56 72 ASP A C 1
ATOM 557 O O . ASP A 1 72 ? 13.269 -4.034 -6.211 1.00 91.56 72 ASP A O 1
ATOM 561 N N . GLY A 1 73 ? 11.738 -2.421 -6.017 1.00 90.06 73 GLY A N 1
ATOM 562 C CA . GLY A 1 73 ? 11.085 -2.671 -7.303 1.00 90.06 73 GLY A CA 1
ATOM 563 C C . GLY A 1 73 ? 10.084 -3.832 -7.277 1.00 90.06 73 GLY A C 1
ATOM 564 O O . GLY A 1 73 ? 9.520 -4.180 -8.316 1.00 90.06 73 GLY A O 1
ATOM 565 N N . ASP A 1 74 ? 9.805 -4.413 -6.106 1.00 91.31 74 ASP A N 1
ATOM 566 C CA . ASP A 1 74 ? 8.764 -5.427 -5.912 1.00 91.31 74 ASP A CA 1
ATOM 567 C C . ASP A 1 74 ? 7.404 -4.759 -5.650 1.00 91.31 74 ASP A C 1
ATOM 569 O O . ASP A 1 74 ? 6.846 -4.729 -4.543 1.00 91.31 74 ASP A O 1
ATOM 573 N N . TYR A 1 75 ? 6.837 -4.216 -6.725 1.00 91.31 75 TYR A N 1
ATOM 574 C CA . TYR A 1 75 ? 5.545 -3.532 -6.692 1.00 91.31 75 TYR A CA 1
ATOM 575 C C . TYR A 1 75 ? 4.391 -4.454 -6.271 1.00 91.31 75 TYR A C 1
ATOM 577 O O . TYR A 1 75 ? 3.437 -4.004 -5.634 1.00 91.31 75 TYR A O 1
ATOM 585 N N . LEU A 1 76 ? 4.461 -5.754 -6.577 1.00 91.25 76 LEU A N 1
ATOM 586 C CA . LEU A 1 76 ? 3.426 -6.718 -6.186 1.00 91.25 76 LEU A CA 1
ATOM 587 C C . LEU A 1 76 ? 3.405 -6.928 -4.673 1.00 91.25 76 LEU A C 1
ATOM 589 O O . LEU A 1 76 ? 2.328 -7.050 -4.072 1.00 91.25 76 LEU A O 1
ATOM 593 N N . ARG A 1 77 ? 4.580 -6.967 -4.046 1.00 91.25 77 ARG A N 1
ATOM 594 C CA . ARG A 1 77 ? 4.704 -7.055 -2.593 1.00 91.25 77 ARG A CA 1
ATOM 595 C C . ARG A 1 77 ? 4.289 -5.759 -1.910 1.00 91.25 77 ARG A C 1
ATOM 597 O O . ARG A 1 77 ? 3.526 -5.838 -0.946 1.00 91.25 77 ARG A O 1
ATOM 604 N N . ALA A 1 78 ? 4.663 -4.600 -2.453 1.00 93.00 78 ALA A N 1
ATOM 605 C CA . ALA A 1 78 ? 4.185 -3.305 -1.965 1.00 93.00 78 ALA A CA 1
ATOM 606 C C . ALA A 1 78 ? 2.645 -3.233 -1.957 1.00 93.00 78 ALA A C 1
ATOM 608 O O . ALA A 1 78 ? 2.044 -2.888 -0.941 1.00 93.00 78 ALA A O 1
ATOM 609 N N . VAL A 1 79 ? 1.979 -3.686 -3.031 1.00 92.38 79 VAL A N 1
ATOM 610 C CA . VAL A 1 79 ? 0.503 -3.759 -3.095 1.00 92.38 79 VAL A CA 1
ATOM 611 C C . VAL A 1 79 ? -0.080 -4.668 -2.016 1.00 92.38 79 VAL A C 1
ATOM 613 O O . VAL A 1 79 ? -1.107 -4.336 -1.422 1.00 92.38 79 VAL A O 1
ATOM 616 N N . LYS A 1 80 ? 0.536 -5.828 -1.764 1.00 92.44 80 LYS A N 1
ATOM 617 C CA . LYS A 1 80 ? 0.054 -6.768 -0.738 1.00 92.44 80 LYS A CA 1
ATOM 618 C C . LYS A 1 80 ? 0.116 -6.170 0.666 1.00 92.44 80 LYS A C 1
ATOM 620 O O . LYS A 1 80 ? -0.773 -6.475 1.456 1.00 92.44 80 LYS A O 1
ATOM 625 N N . ILE A 1 81 ? 1.127 -5.350 0.949 1.00 92.25 81 ILE A N 1
ATOM 626 C CA . ILE A 1 81 ? 1.321 -4.700 2.252 1.00 92.25 81 ILE A CA 1
ATOM 627 C C . ILE A 1 81 ? 0.418 -3.467 2.380 1.00 92.25 81 ILE A C 1
ATOM 629 O O . ILE A 1 81 ? -0.312 -3.338 3.358 1.00 92.25 81 ILE A O 1
ATOM 633 N N . TRP A 1 82 ? 0.386 -2.593 1.372 1.00 92.75 82 TRP A N 1
ATOM 634 C CA . TRP A 1 82 ? -0.394 -1.353 1.432 1.00 92.75 82 TRP A CA 1
ATOM 635 C C . TRP A 1 82 ? -1.905 -1.549 1.298 1.00 92.75 82 TRP A C 1
ATOM 637 O O . TRP A 1 82 ? -2.657 -0.725 1.802 1.00 92.75 82 TRP A O 1
ATOM 647 N N . ARG A 1 83 ? -2.393 -2.630 0.676 1.00 93.06 83 ARG A N 1
ATOM 648 C CA . ARG A 1 83 ? -3.842 -2.882 0.546 1.00 93.06 83 ARG A CA 1
ATOM 649 C C . ARG A 1 83 ? -4.592 -2.975 1.877 1.00 93.06 83 ARG A C 1
ATOM 651 O O . ARG A 1 83 ? -5.532 -2.203 2.039 1.00 93.06 83 ARG A O 1
ATOM 658 N N . PRO A 1 84 ? -4.221 -3.850 2.827 1.00 93.44 84 PRO A N 1
ATOM 659 C CA . PRO A 1 84 ? -4.909 -3.900 4.114 1.00 93.44 84 PRO A CA 1
ATOM 660 C C . PRO A 1 84 ? -4.781 -2.585 4.898 1.00 93.44 84 PRO A C 1
ATOM 662 O O . PRO A 1 84 ? -5.731 -2.190 5.563 1.00 93.44 84 PRO A O 1
ATOM 665 N N . LEU A 1 85 ? -3.653 -1.874 4.785 1.00 91.38 85 LEU A N 1
ATOM 666 C CA . LEU A 1 85 ? -3.460 -0.569 5.429 1.00 91.38 85 LEU A CA 1
ATOM 667 C C . LEU A 1 85 ? -4.387 0.503 4.836 1.00 91.38 85 LEU A C 1
ATOM 669 O O . LEU A 1 85 ? -5.040 1.243 5.568 1.00 91.38 85 LEU A O 1
ATOM 673 N N . ALA A 1 86 ? -4.507 0.545 3.510 1.00 92.56 86 ALA A N 1
ATOM 674 C CA . ALA A 1 86 ? -5.398 1.466 2.818 1.00 92.56 86 ALA A CA 1
ATOM 675 C C . ALA A 1 86 ? -6.878 1.167 3.102 1.00 92.56 86 ALA A C 1
ATOM 677 O O . ALA A 1 86 ? -7.681 2.091 3.244 1.00 92.56 86 ALA A O 1
ATOM 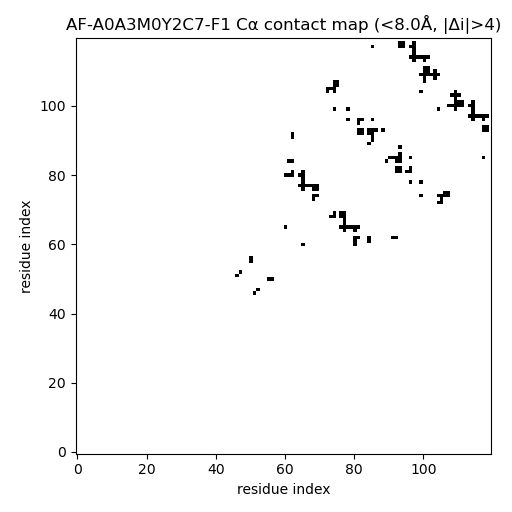678 N N . GLU A 1 87 ? -7.236 -0.116 3.219 1.00 90.69 87 GLU A N 1
ATOM 679 C CA . GLU A 1 87 ? -8.566 -0.567 3.650 1.00 90.69 87 GLU A CA 1
ATOM 680 C C . GLU A 1 87 ? -8.849 -0.219 5.119 1.00 90.69 87 GLU A C 1
ATOM 682 O O . GLU A 1 87 ? -9.990 0.090 5.460 1.00 90.69 87 GLU A O 1
ATOM 687 N N . ALA A 1 88 ? -7.820 -0.202 5.971 1.00 90.06 88 ALA A N 1
ATOM 688 C CA . ALA A 1 88 ? -7.910 0.253 7.357 1.00 90.06 88 ALA A CA 1
ATOM 689 C C . ALA A 1 88 ? -8.000 1.787 7.498 1.00 90.06 88 ALA A C 1
ATOM 691 O O . ALA A 1 88 ? -8.208 2.282 8.605 1.00 90.06 88 ALA A O 1
ATOM 692 N N . GLY A 1 89 ? -7.878 2.538 6.397 1.00 89.62 89 GLY A N 1
ATOM 693 C CA . GLY A 1 89 ? -8.000 3.997 6.378 1.00 89.62 89 GLY A CA 1
ATOM 694 C C . GLY A 1 89 ? -6.675 4.756 6.473 1.00 89.62 89 GLY A C 1
ATOM 695 O O . GLY A 1 89 ? -6.695 5.964 6.702 1.00 89.62 89 GLY A O 1
ATOM 696 N N . ASP A 1 90 ? -5.531 4.089 6.307 1.00 91.56 90 ASP A N 1
ATOM 697 C CA . ASP A 1 90 ? -4.235 4.767 6.271 1.00 91.56 90 ASP A CA 1
ATOM 698 C C . ASP A 1 90 ? -4.096 5.596 4.982 1.00 91.56 90 ASP A C 1
ATOM 700 O O . ASP A 1 90 ? -4.037 5.059 3.871 1.00 91.56 90 ASP A O 1
ATOM 704 N N . ALA A 1 91 ? -4.037 6.920 5.138 1.00 92.38 91 ALA A N 1
ATOM 705 C CA . ALA A 1 91 ? -3.962 7.859 4.023 1.00 92.38 91 ALA A CA 1
ATOM 706 C C . ALA A 1 91 ? -2.664 7.722 3.205 1.00 92.38 91 ALA A C 1
ATOM 708 O O . ALA A 1 91 ? -2.680 7.910 1.986 1.00 92.38 91 ALA A O 1
ATOM 709 N N . ASN A 1 92 ? -1.543 7.360 3.842 1.00 91.88 92 ASN A N 1
ATOM 710 C CA . ASN A 1 92 ? -0.274 7.165 3.141 1.00 91.88 92 ASN A CA 1
ATOM 711 C C . ASN A 1 92 ? -0.343 5.911 2.268 1.00 91.88 92 ASN A C 1
ATOM 713 O O . ASN A 1 92 ? 0.063 5.945 1.107 1.00 91.88 92 ASN A O 1
ATOM 717 N N . ALA A 1 93 ? -0.913 4.821 2.786 1.00 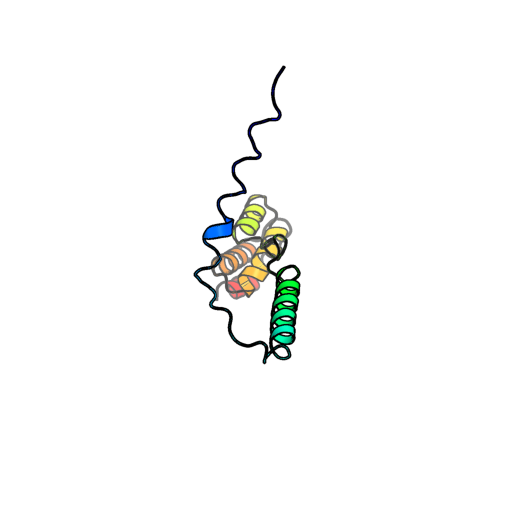93.44 93 ALA A N 1
ATOM 718 C CA . ALA A 1 93 ? -1.098 3.586 2.032 1.00 93.44 93 ALA A CA 1
ATOM 719 C C . ALA A 1 93 ? -2.096 3.752 0.874 1.00 93.44 93 ALA A C 1
ATOM 721 O O . ALA A 1 93 ? -1.868 3.220 -0.215 1.00 93.44 93 ALA A O 1
ATOM 722 N N . GLN A 1 94 ? -3.171 4.520 1.079 1.00 94.00 94 GLN A N 1
ATOM 723 C CA . GLN A 1 94 ? -4.121 4.886 0.022 1.00 94.00 94 GLN A CA 1
ATOM 724 C C . GLN A 1 94 ? -3.431 5.662 -1.105 1.00 94.00 94 GLN A C 1
ATOM 726 O O . GLN A 1 94 ? -3.532 5.281 -2.275 1.00 94.00 94 GLN A O 1
ATOM 731 N N . TYR A 1 95 ? -2.654 6.690 -0.758 1.00 93.81 95 TYR A N 1
ATOM 732 C CA . TYR A 1 95 ? -1.873 7.451 -1.729 1.00 93.81 95 TYR A CA 1
ATOM 733 C C . TYR A 1 95 ? -0.822 6.583 -2.439 1.00 93.81 95 TYR A C 1
ATOM 735 O O . TYR A 1 95 ? -0.710 6.624 -3.666 1.00 93.81 95 TYR A O 1
ATOM 743 N N . GLY A 1 96 ? -0.091 5.754 -1.689 1.00 92.12 96 GLY A N 1
ATOM 744 C CA . GLY A 1 96 ? 0.921 4.837 -2.216 1.00 92.12 96 GLY A CA 1
ATOM 745 C C . GLY A 1 96 ? 0.340 3.852 -3.229 1.00 92.12 96 GLY A C 1
ATOM 746 O O . GLY A 1 96 ? 0.886 3.698 -4.322 1.00 92.12 96 GLY A O 1
ATOM 747 N N . LEU A 1 97 ? -0.815 3.250 -2.926 1.00 93.19 97 LEU A N 1
ATOM 748 C CA . LEU A 1 97 ? -1.535 2.393 -3.871 1.00 93.19 97 LEU A CA 1
ATOM 749 C C . LEU A 1 97 ? -2.042 3.152 -5.091 1.00 93.19 97 LEU A C 1
ATOM 751 O O . LEU A 1 97 ? -1.923 2.638 -6.204 1.00 93.19 97 LEU A O 1
ATOM 755 N N . GLY A 1 98 ? -2.589 4.353 -4.899 1.00 93.75 98 GLY A N 1
ATOM 756 C CA . GLY A 1 98 ? -3.018 5.215 -5.997 1.00 93.75 98 GLY A CA 1
ATOM 757 C C . GLY A 1 98 ? -1.883 5.453 -6.991 1.00 93.75 98 GLY A C 1
ATOM 758 O O . GLY A 1 98 ? -2.002 5.113 -8.170 1.00 93.75 98 GLY A O 1
ATOM 759 N N . LYS A 1 99 ? -0.736 5.908 -6.484 1.00 92.81 99 LYS A N 1
ATOM 760 C CA . LYS A 1 99 ? 0.461 6.193 -7.283 1.00 92.81 99 LYS A CA 1
ATOM 761 C C . LYS A 1 99 ? 1.013 4.952 -7.976 1.00 92.81 99 LYS A C 1
ATOM 763 O O . LYS A 1 99 ? 1.470 5.016 -9.118 1.00 92.81 99 LYS A O 1
ATOM 768 N N . LEU A 1 100 ? 0.982 3.816 -7.291 1.00 91.88 100 LEU A N 1
ATOM 769 C CA . LEU A 1 100 ? 1.522 2.564 -7.799 1.00 91.88 100 LEU A CA 1
ATOM 770 C C . LEU A 1 100 ? 0.652 2.016 -8.947 1.00 91.88 100 LEU A C 1
ATOM 772 O O . LEU A 1 100 ? 1.196 1.608 -9.973 1.00 91.88 100 LEU A O 1
ATOM 776 N N . TYR A 1 101 ? -0.681 2.104 -8.852 1.00 93.38 101 TYR A N 1
ATOM 777 C CA . TYR A 1 101 ? -1.573 1.788 -9.978 1.00 93.38 101 TYR A CA 1
ATOM 778 C C . TYR A 1 101 ? -1.500 2.818 -11.116 1.00 93.38 101 TYR A C 1
ATOM 780 O O . TYR A 1 101 ? -1.693 2.452 -12.275 1.00 93.38 101 TYR A O 1
ATOM 788 N N . GLU A 1 102 ? -1.217 4.086 -10.813 1.00 91.25 102 GLU A N 1
ATOM 789 C CA . GLU A 1 102 ? -1.058 5.157 -11.806 1.00 91.25 102 GLU A CA 1
ATOM 790 C C . GLU A 1 102 ? 0.238 5.031 -12.610 1.00 91.25 102 GLU A C 1
ATOM 792 O O . GLU A 1 102 ? 0.248 5.262 -13.817 1.00 91.25 102 GLU A O 1
ATOM 797 N N . THR A 1 103 ? 1.333 4.665 -11.952 1.00 87.88 103 THR A N 1
ATOM 798 C CA . THR A 1 103 ? 2.633 4.516 -12.611 1.00 87.88 103 THR A CA 1
ATOM 799 C C . THR A 1 103 ? 2.698 3.171 -13.334 1.00 87.88 103 THR A C 1
ATOM 801 O O . THR A 1 103 ? 3.169 3.102 -14.471 1.00 87.88 103 THR A O 1
ATOM 804 N N . GLY A 1 104 ? 2.161 2.111 -12.714 1.00 83.06 104 GLY A N 1
ATOM 805 C CA . GLY A 1 104 ? 2.498 0.736 -13.082 1.00 83.06 104 GLY A CA 1
ATOM 806 C C . GLY A 1 104 ? 3.973 0.441 -12.780 1.00 83.06 104 GLY A C 1
ATOM 807 O O . GLY A 1 104 ? 4.788 1.353 -12.636 1.00 83.06 104 GLY A O 1
ATOM 808 N N . GLY A 1 105 ? 4.341 -0.829 -12.647 1.00 80.62 105 GLY A N 1
ATOM 809 C CA . GLY A 1 105 ? 5.725 -1.169 -12.315 1.00 80.62 105 GLY A CA 1
ATOM 810 C C . GLY A 1 105 ? 5.978 -2.666 -12.257 1.00 80.62 105 GLY A C 1
ATOM 811 O O . GLY A 1 105 ? 5.167 -3.416 -11.714 1.00 80.62 105 GLY A O 1
ATOM 812 N N . GLY A 1 106 ? 7.115 -3.094 -12.814 1.00 78.31 106 GLY A N 1
ATOM 813 C CA . GLY A 1 106 ? 7.445 -4.511 -12.966 1.00 78.31 106 GLY A CA 1
ATOM 814 C C . GLY A 1 106 ? 6.362 -5.231 -13.772 1.00 78.31 106 GLY A C 1
ATOM 815 O O . GLY A 1 106 ? 6.036 -4.817 -14.883 1.00 78.31 106 GLY A O 1
ATOM 816 N N . ASP A 1 107 ? 5.762 -6.256 -13.170 1.00 81.06 10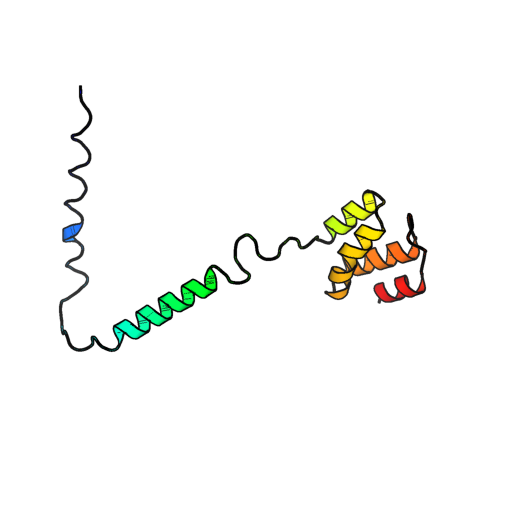7 ASP A N 1
ATOM 817 C CA . ASP A 1 107 ? 4.651 -7.028 -13.745 1.00 81.06 107 ASP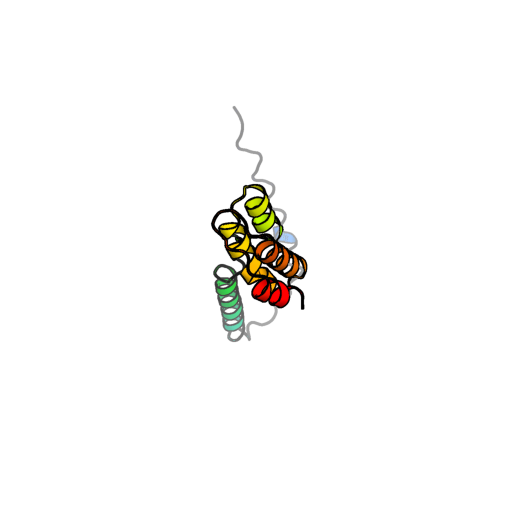 A CA 1
ATOM 818 C C . ASP A 1 107 ? 3.266 -6.412 -13.487 1.00 81.06 107 ASP A C 1
ATOM 820 O O . ASP A 1 107 ? 2.242 -6.936 -13.940 1.00 81.06 107 ASP A O 1
ATOM 824 N N . LEU A 1 108 ? 3.189 -5.316 -12.728 1.00 85.94 108 LEU A N 1
ATOM 825 C CA . LEU A 1 108 ? 1.917 -4.682 -12.427 1.00 85.94 108 LEU A CA 1
ATOM 826 C C . LEU A 1 108 ? 1.507 -3.720 -13.543 1.00 85.94 108 LEU A C 1
ATOM 828 O O . LEU A 1 108 ? 2.111 -2.665 -13.749 1.00 85.94 108 LEU A O 1
ATOM 832 N N . ALA A 1 109 ? 0.410 -4.069 -14.213 1.00 87.69 109 ALA A N 1
ATOM 833 C CA . ALA A 1 109 ? -0.214 -3.220 -15.212 1.00 87.69 109 ALA A CA 1
ATOM 834 C C . ALA A 1 109 ? -0.773 -1.931 -14.592 1.00 87.69 109 ALA A C 1
ATOM 836 O O . ALA A 1 109 ? -1.387 -1.930 -13.522 1.00 87.69 109 ALA A O 1
ATOM 837 N N . ARG A 1 110 ? -0.597 -0.838 -15.329 1.00 91.19 110 ARG A N 1
ATOM 838 C CA . ARG A 1 110 ? -1.142 0.474 -14.997 1.00 91.19 110 ARG A CA 1
ATOM 839 C C . ARG A 1 110 ? -2.670 0.469 -15.080 1.00 91.19 110 ARG A C 1
ATOM 841 O O . ARG A 1 110 ? -3.231 0.070 -16.100 1.00 91.19 110 ARG A O 1
ATOM 848 N N . ASP A 1 111 ? -3.330 0.956 -14.034 1.00 92.94 111 ASP A N 1
ATOM 849 C CA . ASP A 1 111 ? -4.790 1.021 -13.922 1.00 92.94 111 ASP A CA 1
ATOM 850 C C . ASP A 1 111 ? -5.224 2.324 -13.232 1.00 92.94 111 ASP A C 1
ATOM 852 O O . ASP A 1 111 ? -5.350 2.423 -12.009 1.00 92.94 111 ASP A O 1
ATOM 856 N N . TYR A 1 112 ? -5.497 3.340 -14.047 1.00 90.38 112 TYR A N 1
ATOM 857 C CA . TYR A 1 112 ? -5.935 4.651 -13.573 1.00 90.38 112 TYR A CA 1
ATOM 858 C C . TYR A 1 112 ? -7.297 4.627 -12.870 1.00 90.38 112 TYR A C 1
ATOM 860 O O . TYR A 1 112 ? -7.543 5.440 -11.978 1.00 90.38 112 TYR A O 1
ATOM 868 N N . ALA A 1 113 ? -8.185 3.696 -13.235 1.00 92.06 113 ALA A N 1
ATOM 869 C CA . ALA A 1 113 ? -9.497 3.587 -12.606 1.00 92.06 113 ALA A CA 1
ATOM 870 C C . ALA A 1 113 ? -9.362 3.086 -11.162 1.00 92.06 113 ALA A C 1
ATOM 872 O O . ALA A 1 113 ? -10.022 3.601 -10.254 1.00 92.06 113 ALA A O 1
ATOM 873 N N . ARG A 1 114 ? -8.458 2.126 -10.924 1.00 90.75 114 ARG A N 1
ATOM 874 C CA . ARG A 1 114 ? -8.094 1.718 -9.560 1.00 90.75 114 ARG A CA 1
ATOM 875 C C . ARG A 1 114 ? -7.344 2.811 -8.816 1.00 90.75 114 ARG A C 1
ATOM 877 O O . ARG A 1 114 ? -7.626 2.991 -7.638 1.00 90.75 114 ARG A O 1
ATOM 884 N N . ALA A 1 115 ? -6.451 3.552 -9.469 1.00 92.69 115 ALA A N 1
ATOM 885 C CA . ALA A 1 115 ? -5.743 4.660 -8.826 1.00 92.69 115 ALA A CA 1
ATOM 886 C C . ALA A 1 115 ? -6.718 5.716 -8.272 1.00 92.69 115 ALA A C 1
ATOM 888 O O . ALA A 1 115 ? -6.682 6.040 -7.086 1.00 92.69 115 ALA A O 1
ATOM 889 N N . ALA A 1 116 ? -7.680 6.153 -9.091 1.00 92.06 116 ALA A N 1
ATOM 890 C CA . ALA A 1 116 ? -8.714 7.107 -8.684 1.00 92.06 116 ALA A CA 1
ATOM 891 C C . ALA A 1 116 ? -9.586 6.596 -7.522 1.00 92.06 116 ALA A C 1
ATOM 893 O O . ALA A 1 116 ? -10.069 7.382 -6.710 1.00 92.06 116 ALA A O 1
ATOM 894 N N . LYS A 1 117 ? -9.775 5.274 -7.410 1.00 92.19 117 LYS A N 1
ATOM 895 C CA . LYS A 1 117 ? -10.502 4.655 -6.293 1.00 92.19 117 LYS A CA 1
ATOM 896 C C . LYS A 1 117 ? -9.772 4.798 -4.951 1.00 92.19 117 LYS A C 1
ATOM 898 O O . LYS A 1 117 ? -10.442 4.753 -3.920 1.00 92.19 117 LYS A O 1
ATOM 903 N N . TRP A 1 118 ? -8.451 4.934 -4.954 1.00 91.38 118 TRP A N 1
ATOM 904 C CA . TRP A 1 118 ? -7.659 5.068 -3.731 1.00 91.38 118 TRP A CA 1
ATOM 905 C C . TRP A 1 118 ? -7.357 6.522 -3.357 1.00 91.38 118 TRP A C 1
ATOM 907 O O . TRP A 1 118 ? -7.066 6.783 -2.202 1.00 91.38 118 TRP A O 1
ATOM 917 N N . TYR A 1 119 ? -7.486 7.475 -4.284 1.00 85.69 119 TYR A N 1
ATOM 918 C CA . TYR A 1 119 ? -7.277 8.906 -4.011 1.00 85.69 119 TYR A CA 1
ATOM 919 C C . TYR A 1 119 ? -8.485 9.653 -3.410 1.00 85.69 119 TYR A C 1
ATOM 921 O O . TYR A 1 119 ? -8.412 10.863 -3.213 1.00 85.69 119 TYR A O 1
ATOM 929 N N . ARG A 1 120 ? -9.604 8.968 -3.179 1.00 74.06 120 ARG A N 1
ATOM 930 C CA . ARG A 1 120 ? -10.895 9.545 -2.766 1.00 74.06 120 ARG A CA 1
ATOM 931 C C . ARG A 1 120 ? -11.152 9.347 -1.280 1.00 74.06 120 ARG A C 1
ATOM 933 O O . ARG A 1 120 ? -11.784 10.252 -0.700 1.00 74.06 120 ARG A O 1
#

pLDDT: mean 71.22, std 19.13, range [43.22, 94.0]

Foldseek 3Di:
DDDDPPPPPPPPPPVPVVVPPDDDDDDDDPPPVVVVVVVVVVVVVCVCPDQPHPPHDPVLCDLVNLVVCVVVQNLVVSCVNLVVVLVVVNLSSLQVQLVCLCVPGDPGHRDNPVSVVSND

Solvent-accessible surface area (backbone atoms only — not comparable to full-atom values): 7372 Å² total; per-residue (Å²): 139,90,89,88,86,80,75,86,76,72,79,75,69,65,74,72,68,67,70,78,82,59,83,89,77,78,100,78,72,74,79,68,56,59,58,57,54,50,55,55,55,55,59,53,62,53,60,69,77,36,86,73,33,104,81,48,82,72,88,62,60,45,68,62,53,17,47,52,28,44,74,73,54,38,42,70,57,14,49,66,38,23,47,62,42,29,74,73,63,37,65,66,23,17,46,51,50,15,51,47,24,54,66,30,43,85,90,43,73,61,34,60,71,61,12,57,68,38,72,110

Secondary structure (DSSP, 8-state):
---SSSSTTSTTSGGGTTTSS---------TTHHHHHHHHHHHHHHHSSSTTSTTSS-----HHHHHHHHHTT-HHHHHHHHHHHHHTT-HHHHHHHHHHHHH-BTTB---HHHHHHH--

Mean predicted aligned error: 18.26 Å

Sequence (120 aa):
MTLHRRIFLFTRSFSFFFAALFPSRSARGFALRGVFALVIAAAFLVAFAGPFGPGSLWAQGGYEDGMAAYEDGDYLRAVKIWRPLAEAGDANAQYGLGKLYETGGGDLARDYARAAKWYR

Radius of gyration: 31.19 Å; Cα contacts (8 Å, |Δi|>4): 92; chains: 1; bounding box: 57×32×81 Å